Protein AF-A0A1Y3AKI5-F1 (afdb_monomer)

Nearest PDB structures (foldseek):
  4u51-assembly1_Q3  TM=4.231E-01  e=6.727E+00  Saccharomyces cerevisiae S288C
  8p3p-assembly1_C  TM=4.232E-01  e=7.185E+00  Escherichia coli K-12

Radius of gyration: 16.7 Å; Cα contacts (8 Å, |Δi|>4): 73; chains: 1; bounding box: 36×40×34 Å

Mean predicted aligned error: 5.74 Å

Solvent-accessible surface area (backbone atoms only — not comparable to full-atom values): 5953 Å² total; per-residue (Å²): 128,89,53,78,61,61,59,51,53,49,50,53,54,49,30,75,74,76,51,89,71,51,72,67,55,50,52,52,51,51,53,49,50,68,77,41,48,43,76,39,53,41,89,87,77,62,48,74,77,47,74,46,77,46,76,83,64,53,73,64,80,91,55,99,79,56,56,56,48,76,48,73,62,87,94,42,80,45,79,42,73,73,50,90,81,74,87,72,83,82,126

Foldseek 3Di:
DPDLPVVLVVLVVCCVVPHPDDPVVSVVVSVCQVQQKDFAADPPPRDGPDIDGDPVVSVDDDDPDDQWDWDDDDPDIDIDGPDDDDDDPPD

Organism: Euroglyphus maynei (NCBI:txid6958)

InterPro domains:
  IPR046341 SET domain superfamily [G3DSA:2.170.270.10] (38-85)
  IPR046341 SET domain superfamily [SSF82199] (28-85)
  IPR050869 Histone-lysine N-methyltransferase [PTHR12197] (14-85)

pLDDT: mean 88.26, std 10.76, range [45.22, 96.19]

Structure (mmCIF, N/CA/C/O backbone):
data_AF-A0A1Y3AKI5-F1
#
_entry.id   AF-A0A1Y3AKI5-F1
#
loop_
_atom_site.group_PDB
_atom_site.id
_atom_site.type_symbol
_atom_site.label_atom_id
_atom_site.label_alt_id
_atom_site.label_comp_id
_atom_site.label_asym_id
_atom_site.label_entity_id
_atom_site.label_seq_id
_atom_site.pdbx_PDB_ins_code
_atom_site.Cartn_x
_atom_site.Cartn_y
_atom_site.Cartn_z
_atom_site.occupancy
_atom_site.B_iso_or_equiv
_atom_site.auth_seq_id
_atom_site.auth_comp_id
_atom_site.auth_asym_id
_atom_site.auth_atom_id
_atom_site.pdbx_PDB_model_num
ATOM 1 N N . MET A 1 1 ? 7.701 10.677 7.109 1.00 50.91 1 MET A N 1
ATOM 2 C CA . MET A 1 1 ? 6.811 9.572 7.530 1.00 50.91 1 MET A CA 1
ATOM 3 C C . MET A 1 1 ? 5.687 10.193 8.339 1.00 50.91 1 MET A C 1
ATOM 5 O O . MET A 1 1 ? 5.997 10.827 9.338 1.00 50.91 1 MET A O 1
ATOM 9 N N . LEU A 1 2 ? 4.429 10.113 7.885 1.00 56.16 2 LEU A N 1
ATOM 10 C CA . LEU A 1 2 ? 3.299 10.539 8.721 1.00 56.16 2 LEU A CA 1
ATOM 11 C C . LEU A 1 2 ? 3.324 9.706 10.005 1.00 56.16 2 LEU A C 1
ATOM 13 O O . LEU A 1 2 ? 3.517 8.488 9.946 1.00 56.16 2 LEU A O 1
ATOM 17 N N . THR A 1 3 ? 3.230 10.378 11.144 1.00 67.06 3 THR A N 1
ATOM 18 C CA . THR A 1 3 ? 3.316 9.748 12.460 1.00 67.06 3 THR A CA 1
ATOM 19 C C . THR A 1 3 ? 2.075 8.895 12.719 1.00 67.06 3 THR A C 1
ATOM 21 O O . THR A 1 3 ? 1.028 9.093 12.102 1.00 67.06 3 THR A O 1
ATOM 24 N N . PHE A 1 4 ? 2.200 7.933 13.640 1.00 64.81 4 PHE A N 1
ATOM 25 C CA . PHE A 1 4 ? 1.110 7.056 14.082 1.00 64.81 4 PHE A CA 1
ATOM 26 C C . PHE A 1 4 ? -0.193 7.833 14.349 1.0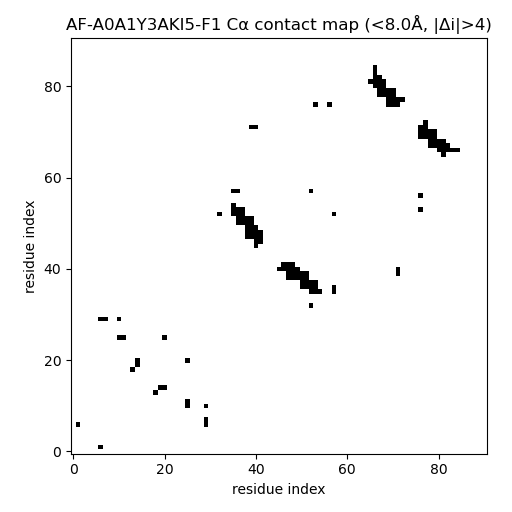0 64.81 4 PHE A C 1
ATOM 28 O O . PHE A 1 4 ? -1.245 7.417 13.866 1.00 64.81 4 PHE A O 1
ATOM 35 N N . GLY A 1 5 ? -0.093 8.966 15.061 1.00 76.44 5 GLY A N 1
ATOM 36 C CA . GLY A 1 5 ? -1.235 9.786 15.474 1.00 76.44 5 GLY A CA 1
ATOM 37 C C . GLY A 1 5 ? -1.992 10.412 14.306 1.00 76.44 5 GLY A C 1
ATOM 38 O O . GLY A 1 5 ? -3.206 10.281 14.243 1.00 76.44 5 GLY A O 1
ATOM 39 N N . ALA A 1 6 ? -1.286 10.970 13.319 1.00 84.00 6 ALA A N 1
ATOM 40 C CA . ALA A 1 6 ? -1.923 11.716 12.232 1.00 84.00 6 ALA A CA 1
ATOM 41 C C . ALA A 1 6 ? -2.912 10.868 11.411 1.00 84.00 6 ALA A C 1
ATOM 43 O O . ALA A 1 6 ? -4.000 11.327 11.083 1.00 84.00 6 ALA A O 1
ATOM 44 N N . ILE A 1 7 ? -2.558 9.613 11.105 1.00 84.00 7 ILE A N 1
ATOM 45 C CA . ILE A 1 7 ? -3.433 8.719 10.325 1.00 84.00 7 ILE A CA 1
ATOM 46 C C . ILE A 1 7 ? -4.650 8.291 11.151 1.00 84.00 7 ILE A C 1
ATOM 48 O O . ILE A 1 7 ? -5.747 8.173 10.614 1.00 84.00 7 ILE A O 1
ATOM 52 N N . PHE A 1 8 ? -4.463 8.024 12.444 1.00 88.25 8 PHE A N 1
ATOM 53 C CA . PHE A 1 8 ? -5.563 7.591 13.299 1.00 88.25 8 PHE A CA 1
ATOM 54 C C . PHE A 1 8 ? -6.557 8.732 13.551 1.00 88.25 8 PHE A C 1
ATOM 56 O O . PHE A 1 8 ? -7.754 8.535 13.373 1.00 88.25 8 PHE A O 1
ATOM 63 N N . GLU A 1 9 ? -6.060 9.936 13.843 1.00 90.94 9 GLU A N 1
ATOM 64 C CA . GLU A 1 9 ? -6.874 11.149 14.008 1.00 90.94 9 GLU A CA 1
ATOM 65 C C . GLU A 1 9 ? -7.700 11.459 12.748 1.00 90.94 9 GLU A C 1
ATOM 67 O O . GLU A 1 9 ? -8.882 11.793 12.831 1.00 90.94 9 GLU A O 1
ATOM 72 N N . GLU A 1 10 ? -7.108 11.304 11.559 1.00 88.62 10 GLU A N 1
ATOM 73 C CA . GLU A 1 10 ? -7.813 11.511 10.291 1.00 88.62 10 GLU A CA 1
ATOM 74 C C . GLU A 1 10 ? -8.912 10.459 10.061 1.00 88.62 10 GLU A C 1
ATOM 76 O O . GLU A 1 10 ? -10.012 10.798 9.614 1.00 88.62 10 GLU A O 1
ATOM 81 N N . LEU A 1 11 ? -8.660 9.196 10.427 1.00 90.06 11 LEU A N 1
ATOM 82 C CA . LEU A 1 11 ? -9.673 8.138 10.381 1.00 90.06 11 LEU A CA 1
ATOM 83 C C . LEU A 1 11 ? -10.820 8.393 11.364 1.00 90.06 11 LEU A C 1
ATOM 85 O O . LEU A 1 11 ? -11.975 8.198 10.990 1.00 90.06 11 LEU A O 1
ATOM 89 N N . GLU A 1 12 ? -10.532 8.840 12.587 1.00 92.50 12 GLU A N 1
ATOM 90 C CA . GLU A 1 12 ? -11.563 9.194 13.570 1.00 92.50 12 GLU A CA 1
ATOM 91 C C . GLU A 1 12 ? -12.427 10.358 13.078 1.00 92.50 12 GLU A C 1
ATOM 93 O O . GLU A 1 12 ? -13.657 10.291 13.149 1.00 92.50 12 GLU A O 1
ATOM 98 N N . LEU A 1 13 ? -11.803 11.392 12.502 1.00 92.56 13 LEU A N 1
ATOM 99 C CA . LEU A 1 13 ? -12.515 12.530 11.923 1.00 92.56 13 LEU A CA 1
ATOM 100 C C . LEU A 1 13 ? -13.419 12.103 10.759 1.00 92.56 13 LEU A C 1
ATOM 102 O O . LEU A 1 13 ? -14.551 12.581 10.645 1.00 92.56 13 LEU A O 1
ATOM 106 N N . PHE A 1 14 ? -12.927 11.226 9.883 1.00 91.19 14 PHE A N 1
ATOM 107 C CA . PHE A 1 14 ? -13.697 10.724 8.749 1.00 91.19 14 PHE A CA 1
ATOM 108 C C . PHE A 1 14 ? -14.850 9.825 9.198 1.00 91.19 14 PHE A C 1
ATOM 110 O O . PHE A 1 14 ? -15.954 9.947 8.667 1.00 91.19 14 PHE A O 1
ATOM 117 N N . ASN A 1 15 ? -14.618 8.978 10.208 1.00 93.19 15 ASN A N 1
ATOM 118 C CA . ASN A 1 15 ? -15.658 8.169 10.828 1.00 93.19 15 ASN A CA 1
ATOM 119 C C . ASN A 1 15 ? -16.761 9.070 11.372 1.00 93.19 15 ASN A C 1
ATOM 121 O O . ASN A 1 15 ? -17.870 9.009 10.873 1.00 93.19 15 ASN A O 1
ATOM 125 N N . PHE A 1 16 ? -16.428 10.010 12.259 1.00 90.94 16 PHE A N 1
ATOM 126 C CA . PHE A 1 16 ? -17.400 10.920 12.871 1.00 90.94 16 PHE A CA 1
ATOM 127 C C . PHE A 1 16 ? -18.276 11.675 11.852 1.00 90.94 16 PHE A C 1
ATOM 129 O O . PHE A 1 16 ? -19.435 11.973 12.129 1.00 90.94 16 PHE A O 1
ATOM 136 N N . LYS A 1 17 ? -17.736 12.000 10.670 1.00 91.62 17 LYS A N 1
ATOM 137 C CA . LYS A 1 17 ? -18.455 12.758 9.633 1.00 91.62 17 LYS A CA 1
ATOM 138 C C . LYS A 1 17 ? -19.291 11.910 8.679 1.00 91.62 17 LYS A C 1
ATOM 140 O O . LYS A 1 17 ? -20.237 12.440 8.098 1.00 91.62 17 LYS A O 1
ATOM 145 N N . HIS A 1 18 ? -18.919 10.654 8.448 1.00 92.06 18 HIS A N 1
ATOM 146 C CA . HIS A 1 18 ? -19.453 9.882 7.322 1.00 92.06 18 HIS A CA 1
ATOM 147 C C . HIS A 1 18 ? -19.922 8.470 7.682 1.00 92.06 18 HIS A C 1
ATOM 149 O O . HIS A 1 18 ? -20.663 7.876 6.900 1.00 92.06 18 HIS A O 1
ATOM 155 N N . TYR A 1 19 ? -19.505 7.929 8.826 1.00 92.94 19 TYR A N 1
ATOM 156 C CA . TYR A 1 19 ? -19.732 6.539 9.217 1.00 92.94 19 TYR A CA 1
ATOM 157 C C . TYR A 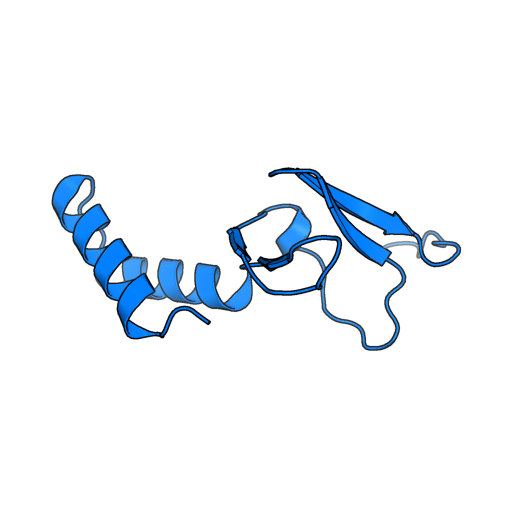1 19 ? -19.971 6.416 10.733 1.00 92.94 19 TYR A C 1
ATOM 159 O O . TYR A 1 19 ? -19.909 7.385 11.478 1.00 92.94 19 TYR A O 1
ATOM 167 N N . ASP A 1 20 ? -20.273 5.208 11.195 1.00 94.31 20 ASP A N 1
ATOM 168 C CA . ASP A 1 20 ? -20.380 4.885 12.623 1.00 94.31 20 ASP A CA 1
ATOM 169 C C . ASP A 1 20 ? -19.667 3.554 12.886 1.00 94.31 20 ASP A C 1
ATOM 171 O O . ASP A 1 20 ? -20.256 2.537 13.251 1.00 94.31 20 ASP A O 1
ATOM 175 N N . LEU A 1 21 ? -18.379 3.516 12.536 1.00 95.00 21 LEU A N 1
ATOM 176 C CA . LEU A 1 21 ? -17.540 2.342 12.740 1.00 95.00 21 LEU A CA 1
ATOM 177 C C . LEU A 1 21 ? -17.161 2.216 14.212 1.00 95.00 21 LEU A C 1
ATOM 179 O O . LEU A 1 21 ? -16.826 3.203 14.871 1.00 95.00 21 LEU A O 1
ATOM 183 N N . SER A 1 22 ? -17.122 0.976 14.700 1.00 95.50 22 SER A N 1
ATOM 184 C CA . SER A 1 22 ? -16.604 0.687 16.034 1.00 95.50 22 SER A CA 1
ATOM 185 C C . SER A 1 22 ? -15.098 0.957 16.119 1.00 95.50 22 SER A C 1
ATOM 187 O O . SER A 1 22 ? -14.374 0.920 15.119 1.00 95.50 22 SER A O 1
ATOM 189 N N . ILE A 1 23 ? -14.592 1.146 17.340 1.00 93.19 23 ILE A N 1
ATOM 190 C CA . ILE A 1 23 ? -13.151 1.307 17.582 1.00 93.19 23 ILE A CA 1
ATOM 191 C C . ILE A 1 23 ? -12.333 0.123 17.035 1.00 93.19 23 ILE A C 1
ATOM 193 O O . ILE A 1 23 ? -11.250 0.310 16.488 1.00 93.19 23 ILE A O 1
ATOM 197 N N . GLU A 1 24 ? -12.876 -1.097 17.100 1.00 96.19 24 GLU A N 1
ATOM 198 C CA . GLU A 1 24 ? -12.249 -2.297 16.538 1.00 96.19 24 GLU A CA 1
ATOM 199 C C . GLU A 1 24 ? -12.115 -2.197 15.012 1.00 96.19 24 GLU A C 1
ATOM 201 O O . GLU A 1 24 ? -11.056 -2.488 14.449 1.00 96.19 24 GLU A O 1
ATOM 206 N N . GLN A 1 25 ? -13.170 -1.746 14.328 1.00 95.69 25 GLN A N 1
ATOM 207 C CA . GLN A 1 25 ? -13.153 -1.557 12.880 1.00 95.69 25 GLN A CA 1
ATOM 208 C C . GLN A 1 25 ? -12.157 -0.469 12.469 1.00 95.69 25 GLN A C 1
ATOM 210 O O . GLN A 1 25 ? -11.413 -0.669 11.505 1.00 95.69 25 GLN A O 1
ATOM 215 N N . LEU A 1 26 ? -12.082 0.633 13.222 1.00 94.25 26 LEU A N 1
ATOM 216 C CA . LEU A 1 26 ? -11.102 1.697 12.995 1.00 94.25 26 LEU A CA 1
ATOM 217 C C . LEU A 1 26 ? -9.670 1.197 13.155 1.00 94.25 26 LEU A C 1
ATOM 219 O O . LEU A 1 26 ? -8.861 1.378 12.247 1.00 94.25 26 LEU A O 1
ATOM 223 N N . ILE A 1 27 ? -9.367 0.493 14.249 1.00 93.62 27 ILE A N 1
ATOM 224 C CA . ILE A 1 27 ? -8.045 -0.106 14.483 1.00 93.62 27 ILE A CA 1
ATOM 225 C C . ILE A 1 27 ? -7.696 -1.100 13.369 1.00 93.62 27 ILE A C 1
ATOM 227 O O . ILE A 1 27 ? -6.559 -1.139 12.894 1.00 93.62 27 ILE A O 1
ATOM 231 N N . ARG A 1 28 ? -8.670 -1.881 12.891 1.00 95.44 28 ARG A N 1
ATOM 232 C CA . ARG A 1 28 ? -8.458 -2.832 11.795 1.00 95.44 28 ARG A CA 1
ATOM 233 C C . ARG A 1 28 ? -8.148 -2.133 10.470 1.00 95.44 28 ARG A C 1
ATOM 235 O O . ARG A 1 28 ? -7.264 -2.587 9.743 1.00 95.44 28 ARG A O 1
ATOM 242 N N . ILE A 1 29 ? -8.855 -1.053 10.138 1.00 93.81 29 ILE A N 1
ATOM 243 C CA . ILE A 1 29 ? -8.578 -0.238 8.942 1.00 93.81 29 ILE A CA 1
ATOM 244 C C . ILE A 1 29 ? -7.205 0.417 9.067 1.00 93.81 29 ILE A C 1
ATOM 246 O O . ILE A 1 29 ? -6.390 0.322 8.150 1.00 93.81 29 ILE A O 1
ATOM 250 N N . TYR A 1 30 ? -6.927 1.009 10.223 1.00 92.12 30 TYR A N 1
ATOM 251 C CA . TYR A 1 30 ? -5.653 1.629 10.542 1.00 92.12 30 TYR A CA 1
ATOM 252 C C . TYR A 1 30 ? -4.478 0.663 10.345 1.00 92.12 30 TYR A C 1
ATOM 254 O O . TYR A 1 30 ? -3.547 0.957 9.594 1.00 92.12 30 TYR A O 1
ATOM 262 N N . GLY A 1 31 ? -4.552 -0.529 10.945 1.00 92.88 31 GLY A N 1
ATOM 263 C CA . GLY A 1 31 ? -3.521 -1.556 10.812 1.00 92.88 31 GLY A CA 1
ATOM 264 C C . GLY A 1 31 ? -3.317 -1.987 9.360 1.00 92.88 31 GLY A C 1
ATOM 265 O O . GLY A 1 31 ? -2.181 -2.116 8.906 1.00 92.88 31 GLY A O 1
ATOM 266 N N . LYS A 1 32 ? -4.407 -2.124 8.590 1.00 93.62 32 LYS A N 1
ATOM 267 C CA . LYS A 1 32 ? -4.323 -2.405 7.151 1.00 93.62 32 LYS A CA 1
ATOM 268 C C . LYS A 1 32 ? -3.618 -1.285 6.391 1.00 93.62 32 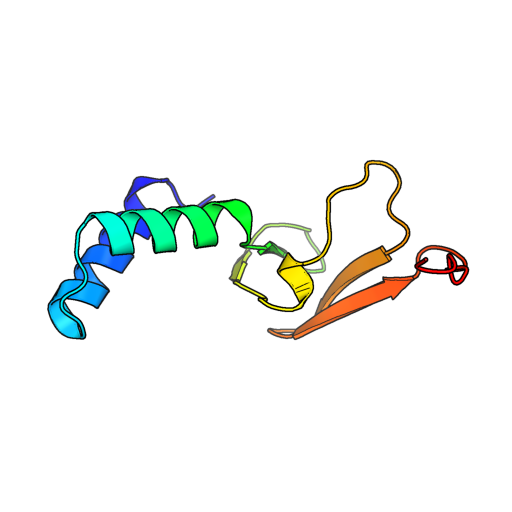LYS A C 1
ATOM 270 O O . LYS A 1 32 ? -2.761 -1.596 5.572 1.00 93.62 32 LYS A O 1
ATOM 275 N N . ILE A 1 33 ? -3.927 -0.017 6.656 1.00 92.19 33 ILE A N 1
ATOM 276 C CA . ILE A 1 33 ? -3.248 1.120 6.014 1.00 92.19 33 ILE A CA 1
ATOM 277 C C . ILE A 1 33 ? -1.758 1.112 6.357 1.00 92.19 33 ILE A C 1
ATOM 279 O O . ILE A 1 33 ? -0.932 1.286 5.464 1.00 92.19 33 ILE A O 1
ATOM 283 N N . LEU A 1 34 ? -1.397 0.873 7.621 1.00 89.94 34 LEU A N 1
ATOM 284 C CA . LEU A 1 34 ? 0.001 0.856 8.044 1.00 89.94 34 LEU A CA 1
ATOM 285 C C . LEU A 1 34 ? 0.844 -0.152 7.261 1.00 89.94 34 LEU A C 1
ATOM 287 O O . LEU A 1 34 ? 1.898 0.228 6.755 1.00 89.94 34 LEU A O 1
ATOM 291 N N . ILE A 1 35 ? 0.380 -1.398 7.144 1.00 92.31 35 ILE A N 1
ATOM 292 C CA . ILE A 1 35 ? 1.185 -2.485 6.563 1.00 92.31 35 ILE A CA 1
ATOM 293 C C . ILE A 1 35 ? 1.075 -2.582 5.035 1.00 92.31 35 ILE A C 1
ATOM 295 O O . ILE A 1 35 ? 1.946 -3.172 4.411 1.00 92.31 35 ILE A O 1
ATOM 299 N N . ASN A 1 36 ? 0.027 -2.010 4.427 1.00 94.38 36 ASN A N 1
ATOM 300 C CA . ASN A 1 36 ? -0.234 -2.135 2.986 1.00 94.38 36 ASN A CA 1
ATOM 301 C C . ASN A 1 36 ? 0.019 -0.845 2.189 1.00 94.38 36 ASN A C 1
ATOM 303 O O . ASN A 1 36 ? -0.138 -0.843 0.967 1.00 94.38 36 ASN A O 1
ATOM 307 N N . SER A 1 37 ? 0.345 0.267 2.856 1.00 92.88 37 SER A N 1
ATOM 308 C CA . SER A 1 37 ? 0.593 1.544 2.177 1.00 92.88 37 SER A CA 1
ATOM 309 C C . SER A 1 37 ? 1.973 1.620 1.524 1.00 92.88 37 SER A C 1
ATOM 311 O O . SER A 1 37 ? 2.966 1.147 2.069 1.00 92.88 37 SER A O 1
ATOM 313 N N . PHE A 1 38 ? 2.035 2.302 0.38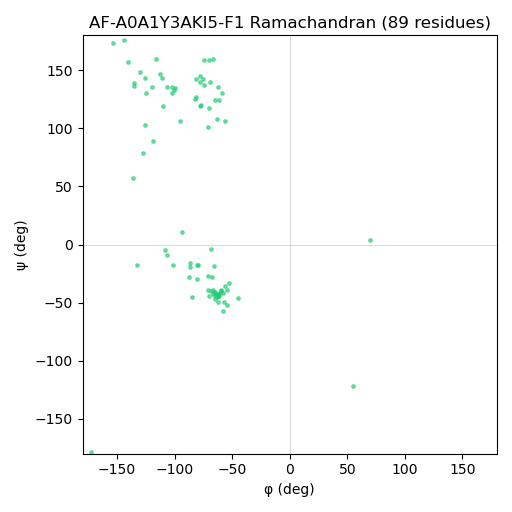5 1.00 92.62 38 PHE A N 1
ATOM 314 C CA . PHE A 1 38 ? 3.246 2.546 -0.386 1.00 92.62 38 PHE A CA 1
ATOM 315 C C . PHE A 1 38 ? 3.678 4.002 -0.234 1.00 92.62 38 PHE A C 1
ATOM 317 O O . PHE A 1 38 ? 2.851 4.916 -0.315 1.00 92.62 38 PHE A O 1
ATOM 324 N N . ALA A 1 39 ? 4.975 4.222 -0.031 1.00 90.31 39 ALA A N 1
ATOM 325 C CA . ALA A 1 39 ? 5.561 5.553 -0.082 1.00 90.31 39 ALA A CA 1
ATOM 326 C C . ALA A 1 39 ? 5.738 5.965 -1.549 1.00 90.31 39 ALA A C 1
ATOM 328 O O . ALA A 1 39 ? 6.456 5.304 -2.294 1.00 90.31 39 ALA A O 1
ATOM 329 N N . ILE A 1 40 ? 5.082 7.050 -1.958 1.00 90.50 40 ILE A N 1
ATOM 330 C CA . ILE A 1 40 ? 5.271 7.624 -3.291 1.00 90.50 40 ILE A CA 1
ATOM 331 C C . ILE A 1 40 ? 6.514 8.497 -3.239 1.00 90.50 40 ILE A C 1
ATOM 333 O O . ILE A 1 40 ? 6.592 9.406 -2.409 1.00 90.50 40 ILE A O 1
ATOM 337 N N . THR A 1 41 ? 7.462 8.231 -4.129 1.00 88.31 41 THR A N 1
ATOM 338 C CA . THR A 1 41 ? 8.723 8.964 -4.219 1.00 88.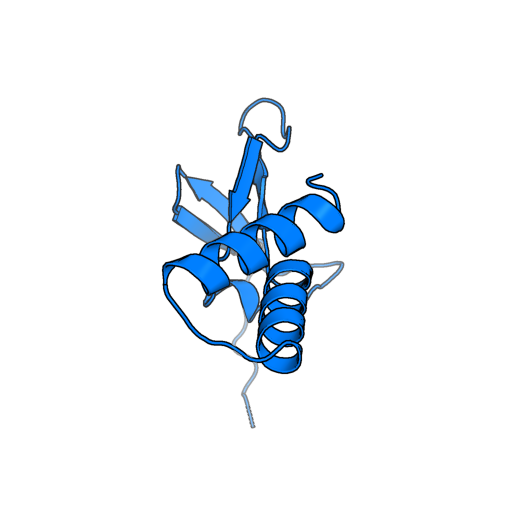31 41 THR A CA 1
ATOM 339 C C . THR A 1 41 ? 8.789 9.810 -5.481 1.00 88.31 41 THR A C 1
ATOM 341 O O . THR A 1 41 ? 8.339 9.382 -6.543 1.00 88.31 41 THR A O 1
ATOM 344 N N . ASP A 1 42 ? 9.390 10.991 -5.372 1.00 85.88 42 ASP A N 1
ATOM 345 C CA . ASP A 1 42 ? 9.788 11.788 -6.529 1.00 85.88 42 ASP A CA 1
ATOM 346 C C . ASP A 1 42 ? 10.825 11.025 -7.370 1.00 85.88 42 ASP A C 1
ATOM 348 O O . ASP A 1 42 ? 11.762 10.436 -6.827 1.00 85.88 42 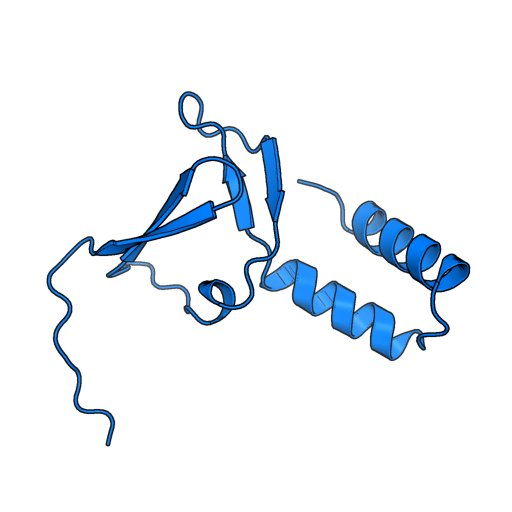ASP A O 1
ATOM 352 N N . GLN A 1 43 ? 10.658 11.031 -8.694 1.00 81.12 43 GLN A N 1
ATOM 353 C CA . GLN A 1 43 ? 11.493 10.239 -9.604 1.00 81.12 43 GLN A CA 1
ATOM 354 C C . GLN A 1 43 ? 12.948 10.724 -9.649 1.00 81.12 43 GLN A C 1
ATOM 356 O O . GLN A 1 43 ? 13.844 9.921 -9.896 1.00 81.12 43 GLN A O 1
ATOM 361 N N . ASN A 1 44 ? 13.192 12.014 -9.401 1.00 84.62 44 ASN A N 1
ATOM 362 C CA . ASN A 1 44 ? 14.529 12.596 -9.506 1.00 84.62 44 ASN A CA 1
ATOM 363 C C . ASN A 1 44 ? 15.338 12.412 -8.220 1.00 84.62 44 ASN A C 1
ATOM 365 O O . ASN A 1 44 ? 16.518 12.074 -8.261 1.00 84.62 44 ASN A O 1
ATOM 369 N N . SER A 1 45 ? 14.710 12.667 -7.075 1.00 86.62 45 SER A N 1
ATOM 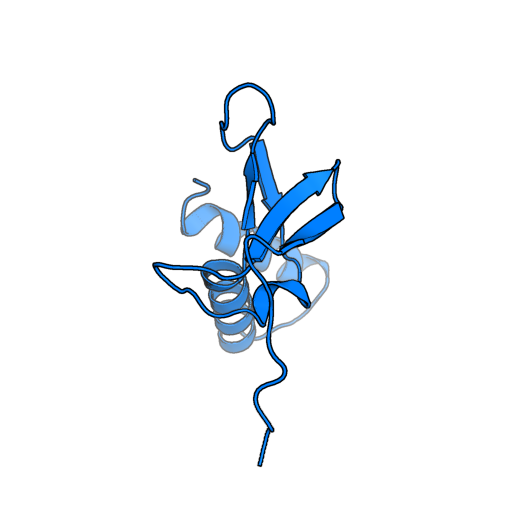370 C CA . SER A 1 45 ? 15.379 12.714 -5.773 1.00 86.62 45 SER A CA 1
ATOM 371 C C . SER A 1 45 ? 15.185 11.457 -4.926 1.00 86.62 45 SER A C 1
ATOM 373 O O . SER A 1 45 ? 15.914 11.251 -3.957 1.00 86.62 45 SER A O 1
ATOM 375 N N . GLY A 1 46 ? 14.183 10.630 -5.241 1.00 84.19 46 GLY A N 1
ATOM 376 C CA . GLY A 1 46 ? 13.779 9.499 -4.404 1.00 84.19 46 GLY A CA 1
ATOM 377 C C . GLY A 1 46 ? 13.121 9.914 -3.082 1.00 84.19 46 GLY A C 1
ATOM 378 O O . GLY A 1 46 ? 1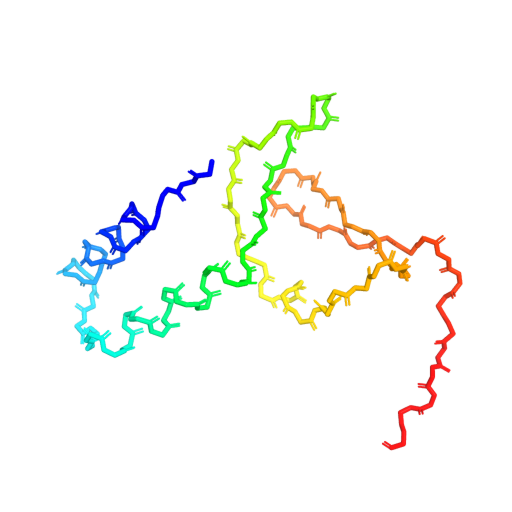2.801 9.056 -2.259 1.00 84.19 46 GLY A O 1
ATOM 379 N N . HIS A 1 47 ? 12.898 11.212 -2.847 1.00 88.88 47 HIS A N 1
ATOM 380 C CA . HIS A 1 47 ? 12.240 11.682 -1.633 1.00 88.88 47 HIS A CA 1
ATOM 381 C C . HIS A 1 47 ? 10.766 11.294 -1.620 1.00 88.88 47 HIS A C 1
ATOM 383 O O . HIS A 1 47 ? 10.068 11.407 -2.625 1.00 88.88 47 HIS A O 1
ATOM 389 N N . VAL A 1 48 ? 10.275 10.880 -0.452 1.00 88.94 48 VAL A N 1
ATOM 390 C CA . VAL A 1 48 ? 8.859 10.561 -0.257 1.00 88.94 48 VAL A CA 1
ATOM 391 C C . VAL A 1 48 ? 8.033 11.844 -0.311 1.00 88.94 48 VAL A C 1
ATOM 393 O O . VAL A 1 48 ? 8.177 12.710 0.549 1.00 88.94 48 VAL A O 1
ATOM 396 N N . ILE A 1 49 ? 7.140 11.930 -1.292 1.00 90.62 49 ILE A N 1
ATOM 397 C CA . ILE A 1 49 ? 6.226 13.061 -1.515 1.00 90.62 49 ILE A CA 1
ATOM 398 C C . ILE A 1 49 ? 4.779 12.732 -1.139 1.00 90.62 49 ILE A C 1
ATOM 400 O O . ILE A 1 49 ? 3.929 13.616 -1.097 1.00 90.62 49 ILE A O 1
ATOM 404 N N . GLY A 1 50 ? 4.483 11.464 -0.850 1.00 87.75 50 GLY A N 1
ATOM 405 C CA . GLY A 1 50 ? 3.140 11.041 -0.483 1.00 87.75 50 GLY A CA 1
ATOM 406 C C . GLY A 1 50 ? 3.063 9.591 -0.033 1.00 87.75 50 GLY A C 1
ATOM 407 O O . GLY A 1 50 ? 4.059 8.868 0.030 1.00 87.75 50 GLY A O 1
ATOM 408 N N . LYS A 1 51 ? 1.844 9.165 0.283 1.00 88.50 51 LYS A N 1
ATOM 409 C CA . LYS A 1 51 ? 1.503 7.790 0.639 1.00 88.50 51 LYS A CA 1
ATOM 410 C C . LYS A 1 51 ? 0.231 7.401 -0.104 1.00 88.50 51 LYS A C 1
ATOM 412 O O . LYS A 1 51 ? -0.692 8.204 -0.181 1.00 88.50 51 LYS A O 1
ATOM 417 N N . ALA A 1 52 ? 0.174 6.178 -0.614 1.00 90.94 52 ALA A N 1
ATOM 418 C CA . ALA A 1 52 ? -1.019 5.653 -1.269 1.00 90.94 52 ALA A CA 1
ATOM 419 C C . ALA A 1 52 ? -1.268 4.188 -0.913 1.00 90.94 52 ALA A C 1
ATOM 421 O O . ALA A 1 52 ? -0.357 3.460 -0.517 1.00 90.94 52 ALA A O 1
ATOM 422 N N . LEU A 1 53 ? -2.521 3.765 -1.056 1.00 93.12 53 LEU A N 1
ATOM 423 C CA . LEU A 1 53 ? -2.951 2.387 -0.865 1.00 93.12 53 LEU A CA 1
ATOM 424 C C . LEU A 1 53 ? -3.330 1.792 -2.223 1.00 93.12 53 LEU A C 1
ATOM 426 O O . LEU A 1 53 ? -4.260 2.265 -2.871 1.00 93.12 53 LEU A O 1
ATOM 430 N N . TYR A 1 54 ? -2.630 0.737 -2.628 1.00 95.12 54 TYR A N 1
ATOM 431 C CA . TYR A 1 54 ? -2.862 0.039 -3.889 1.00 95.12 54 TYR A CA 1
ATOM 432 C C . TYR A 1 54 ? -3.252 -1.406 -3.594 1.00 95.12 54 TYR A C 1
ATOM 434 O O . TYR A 1 54 ? -2.391 -2.274 -3.531 1.00 95.12 54 TYR A O 1
ATOM 442 N N . LEU A 1 55 ? -4.547 -1.680 -3.418 1.00 94.06 55 LEU A N 1
ATOM 443 C CA . LEU A 1 55 ? -5.023 -2.987 -2.936 1.00 94.06 55 LEU A CA 1
ATOM 444 C C . LEU A 1 55 ? -4.513 -4.177 -3.766 1.00 94.06 55 LEU A C 1
ATOM 446 O O . LEU A 1 55 ? -4.143 -5.196 -3.195 1.00 94.06 55 LEU A O 1
ATOM 450 N N . GLY A 1 56 ? -4.449 -4.039 -5.095 1.00 94.69 56 GLY A N 1
ATOM 451 C CA . GLY A 1 56 ? -3.906 -5.082 -5.972 1.00 94.69 56 GLY A CA 1
ATOM 452 C C . GLY A 1 56 ? -2.388 -5.255 -5.863 1.00 94.69 56 GLY A C 1
ATOM 453 O O . GLY A 1 56 ? -1.887 -6.344 -6.090 1.00 94.69 56 GLY A O 1
ATOM 454 N N . ALA A 1 57 ? -1.657 -4.206 -5.487 1.00 95.25 57 ALA A N 1
ATOM 455 C CA . ALA A 1 57 ? -0.217 -4.267 -5.244 1.00 95.25 57 ALA A CA 1
ATOM 456 C C . ALA A 1 57 ? 0.107 -4.825 -3.850 1.00 95.25 57 ALA A C 1
ATOM 458 O O . ALA A 1 57 ? 1.136 -5.460 -3.653 1.00 95.25 57 ALA A O 1
ATOM 459 N N . SER A 1 58 ? -0.777 -4.605 -2.878 1.00 95.50 58 SER A N 1
ATOM 460 C CA . SER A 1 58 ? -0.615 -5.053 -1.493 1.00 95.50 58 SER A CA 1
ATOM 461 C C . SER A 1 58 ? -0.683 -6.575 -1.312 1.00 95.50 58 SER A C 1
ATOM 463 O O . SER A 1 58 ? -0.507 -7.054 -0.200 1.00 95.50 58 SER A O 1
ATOM 465 N N . ILE A 1 59 ? -0.950 -7.336 -2.378 1.00 94.88 59 ILE A N 1
ATOM 466 C CA . ILE A 1 59 ? -0.932 -8.806 -2.351 1.00 94.88 59 ILE A CA 1
ATOM 467 C C . ILE A 1 59 ? 0.487 -9.379 -2.448 1.00 94.88 59 ILE A C 1
ATOM 469 O O . ILE A 1 59 ? 0.674 -10.562 -2.187 1.00 94.88 59 ILE A O 1
ATOM 473 N N . PHE A 1 60 ? 1.460 -8.580 -2.902 1.00 93.50 60 PHE A N 1
ATOM 474 C CA . PHE A 1 60 ? 2.826 -9.045 -3.111 1.00 93.50 60 PHE A CA 1
ATOM 475 C C . PHE A 1 60 ? 3.606 -9.048 -1.797 1.00 93.50 60 PHE A C 1
ATOM 477 O O . PHE A 1 60 ? 3.713 -8.021 -1.124 1.00 93.50 60 PHE A O 1
ATOM 484 N N . ASP A 1 61 ? 4.203 -10.194 -1.480 1.00 93.25 61 ASP A N 1
ATOM 485 C CA . ASP A 1 61 ? 5.079 -10.343 -0.325 1.00 93.25 61 ASP A CA 1
ATOM 486 C C . ASP A 1 61 ? 6.450 -9.690 -0.542 1.00 93.25 61 ASP A C 1
ATOM 488 O O . ASP A 1 61 ? 6.923 -9.478 -1.664 1.00 93.25 61 ASP A O 1
ATOM 492 N N . HIS A 1 62 ? 7.125 -9.395 0.569 1.00 92.50 62 HIS A N 1
ATOM 493 C CA . HIS A 1 62 ? 8.500 -8.921 0.542 1.00 92.50 62 HIS A CA 1
ATOM 494 C C . HIS A 1 62 ? 9.481 -10.061 0.229 1.00 92.50 62 HIS A C 1
ATOM 496 O O . HIS A 1 62 ? 9.430 -11.132 0.829 1.00 92.50 62 HIS A O 1
ATOM 502 N N . SER A 1 63 ? 10.454 -9.777 -0.636 1.00 93.31 63 SER A N 1
ATOM 503 C CA . SER A 1 63 ? 11.652 -10.592 -0.830 1.00 93.31 63 SER A CA 1
ATOM 504 C C . SER A 1 63 ? 12.877 -9.685 -0.885 1.00 93.31 63 SER A C 1
ATOM 506 O O . SER A 1 63 ? 12.870 -8.670 -1.584 1.00 93.31 63 SER A O 1
ATOM 508 N N . CYS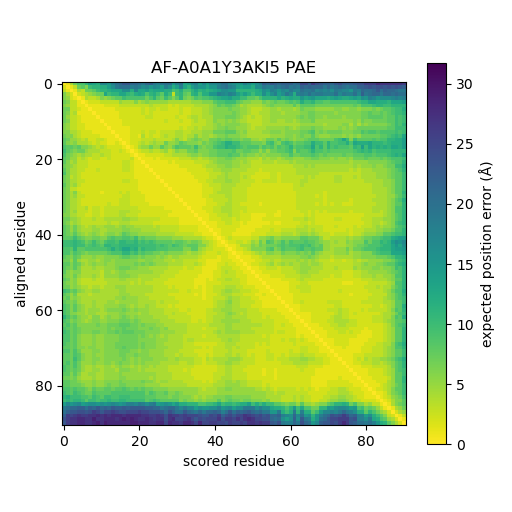 A 1 64 ? 13.960 -10.078 -0.211 1.00 94.75 64 CYS A N 1
ATOM 509 C CA . CYS A 1 64 ? 15.256 -9.399 -0.318 1.00 94.75 64 CYS A CA 1
ATOM 510 C C . CYS A 1 64 ? 15.873 -9.526 -1.721 1.00 94.75 64 CYS A C 1
ATOM 512 O O . CYS A 1 64 ? 16.772 -8.771 -2.078 1.00 94.75 64 CYS A O 1
ATOM 514 N N . CYS A 1 65 ? 15.401 -10.488 -2.516 1.00 93.25 65 CYS A N 1
ATOM 515 C CA . CYS A 1 65 ? 15.796 -10.690 -3.900 1.00 93.25 65 CYS A CA 1
ATOM 516 C C . CYS A 1 65 ? 14.516 -10.748 -4.749 1.00 93.25 65 CYS A C 1
ATOM 518 O O . CYS A 1 65 ? 14.069 -11.847 -5.090 1.00 93.25 65 CYS A O 1
ATOM 520 N N . PRO A 1 66 ? 13.893 -9.602 -5.073 1.00 93.94 66 PRO A N 1
ATOM 521 C CA . PRO A 1 66 ? 12.569 -9.573 -5.686 1.00 93.94 66 PRO A CA 1
ATOM 522 C C . PRO A 1 66 ? 12.614 -9.817 -7.202 1.00 93.94 66 PRO A C 1
ATOM 524 O O . PRO A 1 66 ? 13.529 -9.357 -7.895 1.00 93.94 66 PRO A O 1
ATOM 527 N N . ASP A 1 67 ? 11.627 -10.543 -7.730 1.00 94.25 67 ASP A N 1
ATOM 528 C CA . ASP A 1 67 ? 11.461 -10.787 -9.176 1.00 94.25 67 ASP A CA 1
ATOM 529 C C . ASP A 1 67 ? 10.794 -9.608 -9.900 1.00 94.25 67 ASP A C 1
ATOM 531 O O . ASP A 1 67 ? 10.865 -9.488 -11.123 1.00 94.25 67 ASP A O 1
ATOM 535 N N . LEU A 1 68 ? 10.153 -8.730 -9.128 1.00 94.25 68 LEU A N 1
ATOM 536 C CA . LEU A 1 68 ? 9.459 -7.536 -9.583 1.00 94.25 68 LEU A CA 1
ATOM 537 C C . LEU A 1 68 ? 9.993 -6.317 -8.831 1.00 94.25 68 LEU A C 1
ATOM 539 O O . LEU A 1 68 ? 10.236 -6.380 -7.628 1.00 94.25 68 LEU A O 1
ATOM 543 N N . TYR A 1 69 ? 10.096 -5.184 -9.511 1.00 92.62 69 TYR A N 1
ATOM 544 C CA . TYR A 1 69 ? 10.148 -3.877 -8.859 1.00 92.62 69 TYR A CA 1
ATOM 545 C C . TYR A 1 69 ? 8.916 -3.070 -9.260 1.00 92.62 69 TYR A C 1
ATOM 547 O O . TYR A 1 69 ? 8.270 -3.375 -10.265 1.00 92.62 69 TYR A O 1
ATOM 555 N N . TYR A 1 70 ? 8.574 -2.054 -8.468 1.00 92.00 70 TYR A N 1
ATOM 556 C CA . TYR A 1 70 ? 7.461 -1.165 -8.777 1.00 92.00 70 TYR A CA 1
ATOM 557 C C . TYR A 1 70 ? 7.937 0.252 -9.089 1.00 92.00 70 TYR A C 1
ATOM 559 O O . TYR A 1 70 ? 8.918 0.735 -8.523 1.00 92.00 70 TYR A O 1
ATOM 567 N N . GLN A 1 71 ? 7.217 0.923 -9.984 1.00 90.38 71 GLN A N 1
ATOM 568 C CA . GLN A 1 71 ? 7.410 2.328 -10.326 1.00 90.38 71 GLN A CA 1
ATOM 569 C C . GLN A 1 71 ? 6.072 3.066 -10.274 1.00 90.38 71 GLN A C 1
ATOM 571 O O . GLN A 1 71 ? 5.021 2.496 -10.579 1.00 90.38 71 GLN A O 1
ATOM 576 N N . PHE A 1 72 ? 6.126 4.346 -9.910 1.00 89.94 72 PHE A N 1
ATOM 577 C CA . PHE A 1 72 ? 4.983 5.248 -9.979 1.00 89.94 72 PHE A CA 1
ATOM 578 C C . PHE A 1 72 ? 5.050 6.129 -11.231 1.00 89.94 72 PHE A C 1
ATOM 580 O O . PHE A 1 72 ? 6.091 6.724 -11.526 1.00 89.94 72 PHE A O 1
ATOM 587 N N . ASP A 1 73 ? 3.918 6.251 -11.918 1.00 89.50 73 ASP A N 1
ATOM 588 C CA . ASP A 1 73 ? 3.642 7.295 -12.908 1.00 89.50 73 ASP A CA 1
ATOM 589 C C . ASP A 1 73 ? 2.337 7.993 -12.496 1.00 89.50 73 ASP A C 1
ATOM 591 O O . ASP A 1 73 ? 1.235 7.433 -12.559 1.00 89.50 73 ASP A O 1
ATOM 595 N N . GLY A 1 74 ? 2.499 9.187 -11.921 1.00 87.31 74 GLY A N 1
ATOM 596 C CA . GLY A 1 74 ? 1.448 9.867 -11.172 1.00 87.31 74 GLY A CA 1
ATOM 597 C C . GLY A 1 74 ? 0.893 8.988 -10.045 1.00 87.31 74 GLY A C 1
ATOM 598 O O . GLY A 1 74 ? 1.622 8.552 -9.157 1.00 87.31 74 GLY A O 1
ATOM 599 N N . LEU A 1 75 ? -0.418 8.729 -10.091 1.00 89.38 75 LEU A N 1
ATOM 600 C CA . LEU A 1 75 ? -1.147 7.892 -9.126 1.00 89.38 75 LEU A CA 1
ATOM 601 C C . LEU A 1 75 ? -1.280 6.428 -9.571 1.00 89.38 75 LEU A C 1
ATOM 603 O O . LEU A 1 75 ? -2.083 5.687 -9.009 1.00 89.38 75 LEU A O 1
ATOM 607 N N . LYS A 1 76 ? -0.564 6.010 -10.618 1.00 93.25 76 LYS A N 1
ATOM 608 C CA . LYS A 1 76 ? -0.564 4.622 -11.084 1.00 93.25 76 LYS A CA 1
ATOM 609 C C . LYS A 1 76 ? 0.711 3.929 -10.629 1.00 93.25 76 LYS A C 1
ATOM 611 O O . LYS A 1 76 ? 1.802 4.479 -10.765 1.00 93.25 76 LYS A O 1
ATOM 616 N N . ILE A 1 77 ? 0.557 2.705 -10.132 1.00 94.19 77 ILE A N 1
ATOM 617 C CA . ILE A 1 77 ? 1.664 1.801 -9.826 1.00 94.19 77 ILE A CA 1
ATOM 618 C C . ILE A 1 77 ? 1.809 0.778 -10.954 1.00 94.19 77 ILE A C 1
ATOM 620 O O . ILE A 1 77 ? 0.824 0.184 -11.394 1.00 94.19 77 ILE A O 1
ATOM 624 N N . TYR A 1 78 ? 3.040 0.571 -11.407 1.00 95.00 78 TYR A N 1
ATOM 625 C CA . TYR A 1 78 ? 3.399 -0.429 -12.407 1.00 95.00 78 TYR A CA 1
ATOM 626 C C . TYR A 1 78 ? 4.393 -1.409 -11.800 1.00 95.00 78 TYR A C 1
ATOM 628 O O . TYR A 1 78 ? 5.340 -0.982 -11.147 1.00 95.00 78 TYR A O 1
ATOM 636 N N . PHE A 1 79 ? 4.189 -2.705 -12.037 1.00 94.44 79 PHE A N 1
ATOM 637 C CA . PHE A 1 79 ? 5.135 -3.757 -11.673 1.00 94.44 79 PHE A CA 1
ATOM 638 C C . PHE A 1 79 ? 5.896 -4.201 -12.911 1.00 94.44 79 PHE A C 1
ATOM 640 O O . PHE A 1 79 ? 5.297 -4.487 -13.947 1.00 94.44 79 PHE A O 1
ATOM 647 N N . ILE A 1 80 ? 7.217 -4.249 -12.794 1.00 94.69 80 ILE A N 1
ATOM 648 C CA . ILE A 1 80 ? 8.116 -4.556 -13.896 1.00 94.69 80 ILE A CA 1
ATOM 649 C C . ILE A 1 80 ? 8.994 -5.726 -13.470 1.00 94.69 80 ILE A C 1
ATOM 651 O O . ILE A 1 80 ? 9.575 -5.722 -12.383 1.00 94.69 80 ILE A O 1
ATOM 655 N N . ALA A 1 81 ? 9.072 -6.740 -14.328 1.00 95.44 81 ALA A N 1
ATOM 656 C CA . ALA A 1 81 ? 9.922 -7.896 -14.102 1.00 95.44 81 ALA A CA 1
ATOM 657 C C . ALA A 1 81 ? 11.400 -7.488 -14.118 1.00 95.44 81 ALA A C 1
ATOM 659 O O . ALA A 1 81 ? 11.882 -6.909 -15.090 1.00 95.44 81 ALA A O 1
ATOM 660 N N . SER A 1 82 ? 12.120 -7.802 -13.039 1.00 93.75 82 SER A N 1
ATOM 661 C CA . SER A 1 82 ? 13.575 -7.623 -12.938 1.00 93.75 82 SER A CA 1
ATOM 662 C C . SER A 1 82 ? 14.343 -8.824 -13.493 1.00 93.75 82 SER A C 1
ATOM 664 O O . SER A 1 82 ? 15.543 -8.738 -13.747 1.00 93.75 82 SER A O 1
ATOM 666 N N . ARG A 1 83 ? 13.652 -9.955 -13.672 1.00 91.44 83 ARG A N 1
ATOM 667 C CA . ARG A 1 83 ? 14.185 -11.210 -14.204 1.00 91.44 83 ARG A CA 1
ATOM 668 C C . ARG A 1 83 ? 13.080 -12.033 -14.866 1.00 91.44 83 ARG A C 1
ATOM 670 O O . ARG A 1 83 ? 11.903 -11.698 -14.768 1.00 91.44 83 ARG A O 1
ATOM 677 N N . ASN A 1 84 ? 13.458 -13.135 -15.510 1.00 92.38 84 ASN A N 1
ATOM 678 C CA . ASN A 1 84 ? 12.496 -14.085 -16.068 1.00 92.38 84 ASN A CA 1
ATOM 679 C C . ASN A 1 84 ? 11.628 -14.687 -14.957 1.00 92.38 84 ASN A C 1
ATOM 681 O O . ASN A 1 84 ? 12.146 -15.288 -14.017 1.00 92.38 84 ASN A O 1
ATOM 685 N N . ILE A 1 85 ? 10.312 -14.552 -15.099 1.00 90.12 85 ILE A N 1
ATOM 686 C CA . ILE A 1 85 ? 9.336 -15.127 -14.175 1.00 90.12 85 ILE A CA 1
ATOM 687 C C . ILE A 1 85 ? 8.891 -16.461 -14.760 1.00 90.12 85 ILE A C 1
ATOM 689 O O . ILE A 1 85 ? 8.167 -16.511 -15.755 1.00 90.12 85 ILE A O 1
ATOM 693 N N . CYS A 1 86 ? 9.359 -17.551 -14.165 1.00 84.56 86 CYS A N 1
ATOM 694 C CA . CYS A 1 86 ? 8.890 -18.882 -14.518 1.00 84.56 86 CYS A CA 1
ATOM 695 C C . CYS A 1 86 ? 7.529 -19.132 -13.864 1.00 84.56 86 CYS A C 1
ATOM 697 O O . CYS A 1 86 ? 7.332 -18.812 -12.692 1.00 84.56 86 CYS A O 1
ATOM 699 N N . LEU A 1 87 ? 6.611 -19.766 -14.594 1.00 75.25 87 LEU A N 1
ATOM 700 C CA . LEU A 1 87 ? 5.410 -20.336 -13.994 1.00 75.25 87 LEU A CA 1
ATOM 701 C C . LEU A 1 87 ? 5.843 -21.434 -13.017 1.00 75.25 87 LEU A C 1
ATOM 703 O O . LEU A 1 87 ? 6.309 -22.494 -13.433 1.00 75.25 87 LEU A O 1
ATOM 707 N N . GLN A 1 88 ? 5.717 -21.179 -11.718 1.00 65.44 88 GLN A N 1
ATOM 708 C CA . GLN A 1 88 ? 5.716 -22.262 -10.746 1.00 65.44 88 GLN A CA 1
ATOM 709 C C . GLN A 1 88 ? 4.329 -22.896 -10.813 1.00 65.44 88 GLN A C 1
ATOM 711 O O . GLN A 1 88 ? 3.328 -22.202 -10.643 1.00 65.44 88 GLN A O 1
ATOM 716 N N . ASN A 1 89 ? 4.269 -24.190 -11.135 1.00 49.41 89 ASN A N 1
ATOM 717 C CA . ASN A 1 89 ? 3.021 -24.946 -11.106 1.00 49.41 89 ASN A CA 1
ATOM 718 C C . ASN A 1 89 ? 2.429 -24.827 -9.699 1.00 49.41 89 ASN A C 1
ATOM 720 O O . ASN A 1 89 ? 2.960 -25.400 -8.748 1.00 49.41 89 ASN A O 1
ATOM 724 N N . LEU A 1 90 ? 1.366 -24.036 -9.580 1.00 54.88 90 LEU A N 1
ATOM 725 C CA . LEU A 1 90 ? 0.539 -23.974 -8.387 1.00 54.88 90 LEU A CA 1
ATOM 726 C C . LEU A 1 90 ? -0.231 -25.298 -8.340 1.00 54.88 90 LEU A C 1
ATOM 728 O O . LEU A 1 90 ? -1.145 -25.505 -9.138 1.00 54.88 90 LEU A O 1
ATOM 732 N N . TYR A 1 91 ? 0.242 -26.217 -7.496 1.00 45.22 91 TYR A N 1
ATOM 733 C CA . TYR A 1 91 ? -0.468 -27.443 -7.133 1.00 45.22 91 TYR A CA 1
ATOM 734 C C . TYR A 1 91 ? -1.727 -27.118 -6.329 1.00 45.22 91 TYR A C 1
ATOM 736 O O . TYR A 1 91 ? -1.654 -26.196 -5.482 1.00 45.22 91 TYR A O 1
#

Sequence (91 aa):
MLTFGAIFEELELFNFKHYDLSIEQLIRIYGKILINSFAITDQNSGHVIGKALYLGASIFDHSCCPDLYYQFDGLKIYFIASRNICLQNLY

Secondary structure (DSSP, 8-state):
---HHHHHHHHHHHHHHH----HHHHHHHHHHHHHHEEEEE-TTT--EEEEEE-TTTTTPPP-SS-SEEEEEETTEEEEEESS--------